Protein AF-A0A2W2GHR3-F1 (afdb_monomer_lite)

Structure (mmCIF, N/CA/C/O backbone):
data_AF-A0A2W2GHR3-F1
#
_entry.id   AF-A0A2W2GHR3-F1
#
loop_
_atom_site.group_PDB
_atom_site.id
_atom_site.type_symbol
_atom_site.label_atom_id
_atom_site.label_alt_id
_atom_site.label_comp_id
_atom_site.label_asym_id
_atom_site.label_entity_id
_atom_site.label_seq_id
_atom_site.pdbx_PDB_ins_code
_atom_site.Cartn_x
_atom_site.Cartn_y
_atom_site.Cartn_z
_atom_site.occupancy
_atom_site.B_iso_or_equiv
_atom_site.auth_seq_id
_atom_site.auth_comp_id
_atom_site.auth_asym_id
_atom_site.auth_atom_id
_atom_site.pdbx_PDB_model_num
ATOM 1 N N . MET A 1 1 ? -17.450 2.394 18.164 1.00 44.22 1 MET A N 1
ATOM 2 C CA . MET A 1 1 ? -17.293 2.054 16.735 1.00 44.22 1 MET A CA 1
ATOM 3 C C . MET A 1 1 ? -16.085 1.142 16.615 1.00 44.22 1 MET A C 1
ATOM 5 O O . MET A 1 1 ? -15.007 1.556 17.028 1.00 44.22 1 MET A O 1
ATOM 9 N N . SER A 1 2 ? -16.263 -0.107 16.176 1.00 52.22 2 SER A N 1
ATOM 10 C CA . SER A 1 2 ? -15.126 -0.997 15.900 1.00 52.22 2 SER A CA 1
ATOM 11 C C . SER A 1 2 ? -14.303 -0.409 14.760 1.00 52.22 2 SER A C 1
ATOM 13 O O . SER A 1 2 ? -14.874 0.136 13.816 1.00 52.22 2 SER A O 1
ATOM 15 N N . LYS A 1 3 ? -12.972 -0.481 14.862 1.00 59.56 3 LYS A N 1
ATOM 16 C CA . LYS A 1 3 ? -12.082 -0.083 13.767 1.00 59.56 3 LYS A CA 1
ATOM 17 C C . LYS A 1 3 ? -12.510 -0.835 12.498 1.00 59.56 3 LYS A C 1
ATOM 19 O O . LYS A 1 3 ? -12.773 -2.034 12.613 1.00 59.56 3 LYS A O 1
ATOM 24 N N . PRO A 1 4 ? -12.609 -0.169 11.336 1.00 74.88 4 PRO A N 1
ATOM 25 C CA . PRO A 1 4 ? -12.894 -0.863 10.090 1.00 74.88 4 PRO A CA 1
ATOM 26 C C . PRO A 1 4 ? -11.852 -1.958 9.894 1.00 74.88 4 PRO A C 1
ATOM 28 O O . PRO A 1 4 ? -10.653 -1.709 10.050 1.00 74.88 4 PRO A O 1
ATOM 31 N N . ASP A 1 5 ? -12.321 -3.169 9.617 1.00 86.12 5 ASP A N 1
ATOM 32 C CA . ASP A 1 5 ? -11.420 -4.282 9.374 1.00 86.12 5 ASP A CA 1
ATOM 33 C C . ASP A 1 5 ? -10.680 -4.021 8.060 1.00 86.12 5 ASP A C 1
ATOM 35 O O . ASP A 1 5 ? -11.290 -3.697 7.034 1.00 86.12 5 ASP A O 1
ATOM 39 N N . LEU A 1 6 ? -9.355 -4.076 8.122 1.00 91.44 6 LEU A N 1
ATOM 40 C CA . LEU A 1 6 ? -8.479 -3.851 6.983 1.00 91.44 6 LEU A CA 1
ATOM 41 C C . LEU A 1 6 ? -7.620 -5.097 6.788 1.00 91.44 6 LEU A C 1
ATOM 43 O O . LEU A 1 6 ? -7.077 -5.608 7.773 1.00 91.44 6 LEU A O 1
ATOM 47 N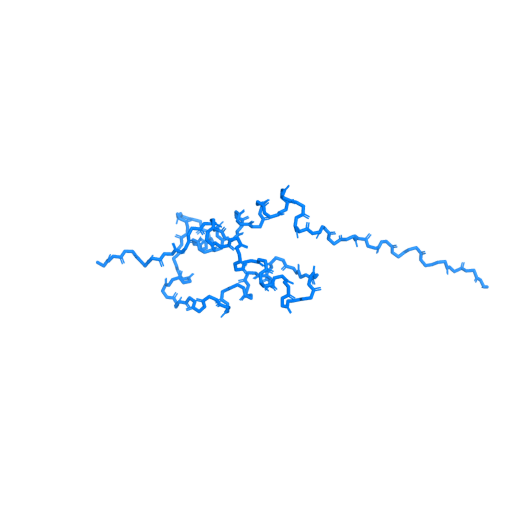 N . PRO A 1 7 ? -7.385 -5.529 5.537 1.00 94.19 7 PRO A N 1
ATOM 48 C CA . PRO A 1 7 ? -6.527 -6.670 5.255 1.00 94.19 7 PRO A CA 1
ATOM 49 C C . PRO A 1 7 ? -5.088 -6.353 5.642 1.00 94.19 7 PRO A C 1
ATOM 51 O O . PRO A 1 7 ? -4.582 -5.260 5.376 1.00 94.19 7 PRO A O 1
ATOM 54 N N . SER A 1 8 ? -4.407 -7.296 6.277 1.00 95.31 8 SER A N 1
ATOM 55 C CA . SER A 1 8 ? -2.977 -7.217 6.565 1.00 95.31 8 SER A CA 1
ATOM 56 C C . SER A 1 8 ? -2.144 -7.168 5.276 1.00 95.31 8 SER A C 1
ATOM 58 O O . SER A 1 8 ? -2.602 -7.521 4.188 1.00 95.31 8 SER A O 1
ATOM 60 N N . TYR A 1 9 ? -0.861 -6.801 5.380 1.00 95.31 9 TYR A N 1
ATOM 61 C CA . TYR A 1 9 ? 0.025 -6.810 4.206 1.00 95.31 9 TYR A CA 1
ATOM 62 C C . TYR A 1 9 ? 0.131 -8.200 3.549 1.00 95.31 9 TYR A C 1
ATOM 64 O O . TYR A 1 9 ? 0.338 -8.287 2.341 1.00 95.31 9 TYR A O 1
ATOM 72 N N . ARG A 1 10 ? -0.007 -9.286 4.329 1.00 95.94 10 ARG A N 1
ATOM 73 C CA . ARG A 1 10 ? 0.052 -10.669 3.826 1.00 95.94 10 ARG A CA 1
ATOM 74 C C . ARG A 1 10 ? -1.144 -10.972 2.932 1.00 95.94 10 ARG A C 1
ATOM 76 O O . ARG A 1 10 ? -0.979 -11.559 1.868 1.00 95.94 10 ARG A O 1
ATOM 83 N N . GLU A 1 11 ? -2.321 -10.516 3.340 1.00 96.38 11 GLU A N 1
ATOM 84 C CA . GLU A 1 11 ? -3.564 -10.667 2.582 1.00 96.38 11 GLU A CA 1
ATOM 85 C C . GLU A 1 11 ? -3.569 -9.803 1.316 1.00 96.38 11 GLU A C 1
ATOM 87 O O . GLU A 1 11 ? -4.209 -10.161 0.332 1.00 96.38 11 GLU A O 1
ATOM 92 N N . LEU A 1 12 ? -2.781 -8.723 1.291 1.00 97.25 12 LEU A N 1
ATOM 93 C CA . LEU A 1 12 ? -2.601 -7.861 0.120 1.00 97.25 12 LEU A CA 1
ATOM 94 C C . LEU A 1 12 ? -1.572 -8.374 -0.902 1.00 97.25 12 LEU A C 1
ATOM 96 O O . LEU A 1 12 ? -1.506 -7.827 -2.007 1.00 97.25 12 LEU A O 1
ATOM 100 N N . LEU A 1 13 ? -0.806 -9.434 -0.607 1.00 95.62 13 LEU A N 1
ATOM 101 C CA . LEU A 1 13 ? 0.166 -10.002 -1.556 1.00 95.62 13 LEU A CA 1
ATOM 102 C C . LEU A 1 13 ? -0.512 -10.496 -2.840 1.00 95.62 13 LEU A C 1
ATOM 104 O O . LEU A 1 13 ? -0.110 -10.125 -3.943 1.00 95.62 13 LEU A O 1
ATOM 108 N N . TRP A 1 14 ? -1.562 -11.311 -2.706 1.00 95.88 14 TRP A N 1
ATOM 109 C CA . TRP A 1 14 ? -2.274 -11.866 -3.858 1.00 95.88 14 TRP A CA 1
ATOM 110 C C . TRP A 1 14 ? -3.043 -10.802 -4.664 1.00 95.88 14 TRP A C 1
ATOM 112 O O . TRP A 1 14 ? -2.871 -10.763 -5.886 1.00 95.88 14 TRP A O 1
ATOM 122 N N . PRO A 1 15 ? -3.815 -9.888 -4.040 1.00 96.88 15 PRO A N 1
ATOM 123 C CA . PRO A 1 15 ? -4.390 -8.733 -4.729 1.00 96.88 15 PRO A CA 1
ATOM 124 C C . PRO A 1 15 ? -3.359 -7.911 -5.510 1.00 96.88 15 PRO A C 1
ATOM 126 O O . PRO A 1 15 ? -3.613 -7.566 -6.661 1.00 96.88 15 PRO A O 1
ATOM 129 N N . SER A 1 16 ? -2.176 -7.671 -4.935 1.00 95.62 16 SER A N 1
ATOM 130 C CA . SER A 1 16 ? -1.100 -6.938 -5.615 1.00 95.62 16 SER A CA 1
ATOM 131 C C . SER A 1 16 ? -0.634 -7.653 -6.886 1.00 95.62 16 SER A C 1
ATOM 133 O O . SER A 1 16 ? -0.519 -7.025 -7.935 1.00 95.62 16 SER A O 1
ATOM 135 N N . ILE A 1 17 ? -0.433 -8.976 -6.837 1.00 93.94 17 ILE A N 1
ATOM 136 C CA . ILE A 1 17 ? -0.068 -9.772 -8.023 1.00 93.94 17 ILE A CA 1
ATOM 137 C C . ILE A 1 17 ? -1.152 -9.680 -9.103 1.00 93.94 17 ILE A C 1
ATOM 139 O O . ILE A 1 17 ? -0.830 -9.516 -10.282 1.00 93.94 17 ILE A O 1
ATOM 143 N N . ARG A 1 18 ? -2.434 -9.777 -8.729 1.00 95.31 18 ARG A N 1
ATOM 144 C CA . ARG A 1 18 ? -3.540 -9.661 -9.693 1.00 95.31 18 ARG A CA 1
ATOM 145 C C . ARG A 1 18 ? -3.580 -8.287 -10.355 1.00 95.31 18 ARG A C 1
ATOM 147 O O . ARG A 1 18 ? -3.763 -8.231 -11.567 1.00 95.31 18 ARG A O 1
ATOM 154 N N . ALA A 1 19 ? -3.366 -7.217 -9.593 1.00 95.50 19 ALA A N 1
ATOM 155 C CA . ALA A 1 19 ? -3.273 -5.858 -10.119 1.00 95.50 19 ALA A CA 1
ATOM 156 C C . ALA A 1 19 ? -2.124 -5.712 -11.124 1.00 95.50 19 ALA A C 1
ATOM 158 O O . ALA A 1 19 ? -2.321 -5.260 -12.244 1.00 95.50 19 ALA A O 1
ATOM 159 N N . ILE A 1 20 ? -0.929 -6.195 -10.785 1.00 92.56 20 ILE A N 1
ATOM 160 C CA . ILE A 1 20 ? 0.219 -6.149 -11.703 1.00 92.56 20 ILE A CA 1
ATOM 161 C C . ILE A 1 20 ? -0.069 -6.909 -13.003 1.00 92.56 20 ILE A C 1
ATOM 163 O O . ILE A 1 20 ? 0.293 -6.450 -14.085 1.00 92.56 20 ILE A O 1
ATOM 167 N N . ARG A 1 21 ? -0.733 -8.068 -12.912 1.00 92.38 21 ARG A N 1
ATOM 168 C CA . ARG A 1 21 ? -1.111 -8.863 -14.088 1.00 92.38 21 ARG A CA 1
ATOM 169 C C . ARG A 1 21 ? -2.186 -8.182 -14.934 1.00 92.38 21 ARG A C 1
ATOM 171 O O . ARG A 1 21 ? -2.081 -8.257 -16.155 1.00 92.38 21 ARG A O 1
ATOM 178 N N . SER A 1 22 ? -3.184 -7.530 -14.331 1.00 94.75 22 SER A N 1
ATOM 179 C CA . SER A 1 22 ? -4.204 -6.793 -15.096 1.00 94.75 22 SER A CA 1
ATOM 180 C C . SER A 1 22 ? -3.610 -5.578 -15.809 1.00 94.75 22 SER A C 1
ATOM 182 O O . SER A 1 22 ? -4.024 -5.269 -16.921 1.00 94.75 22 SER A O 1
ATOM 184 N N . LEU A 1 23 ? -2.581 -4.959 -15.223 1.00 93.50 23 LEU A N 1
ATOM 185 C CA . LEU A 1 23 ? -1.845 -3.827 -15.795 1.00 93.50 23 LEU A CA 1
ATOM 186 C C . LEU A 1 23 ? -0.762 -4.237 -16.816 1.00 93.50 23 LEU A C 1
ATOM 188 O O . LEU A 1 23 ? 0.040 -3.409 -17.237 1.00 93.50 23 LEU A O 1
ATOM 192 N N . GLY A 1 24 ? -0.688 -5.511 -17.213 1.00 88.44 24 GLY A N 1
ATOM 193 C CA . GLY A 1 24 ? 0.262 -5.969 -18.235 1.00 88.44 24 GLY A CA 1
ATOM 194 C C . GLY A 1 24 ? 1.714 -6.119 -17.757 1.00 88.44 24 GLY A C 1
ATOM 195 O O . GLY A 1 24 ? 2.626 -6.209 -18.574 1.00 88.44 24 GLY A O 1
ATOM 196 N N . GLY A 1 25 ? 1.954 -6.172 -16.443 1.00 79.75 25 GLY A N 1
ATOM 197 C CA . GLY A 1 25 ? 3.255 -6.512 -15.853 1.00 79.75 25 GLY A CA 1
ATOM 198 C C . GLY A 1 25 ? 4.279 -5.374 -15.776 1.00 79.75 25 GLY A C 1
ATOM 199 O O . GLY A 1 25 ? 5.313 -5.545 -15.134 1.00 79.75 25 GLY A O 1
ATOM 200 N N . SER A 1 26 ? 3.996 -4.214 -16.370 1.00 77.06 26 SER A N 1
ATOM 201 C CA . SER A 1 26 ? 4.839 -3.016 -16.298 1.00 77.06 26 SER A CA 1
ATOM 202 C C . SER A 1 26 ? 3.997 -1.825 -15.855 1.00 77.06 26 SER A C 1
ATOM 204 O O . SER A 1 26 ? 3.502 -1.072 -16.685 1.00 77.06 26 SER A O 1
ATOM 206 N N . ALA A 1 27 ? 3.850 -1.664 -14.543 1.00 87.19 27 ALA A N 1
ATOM 207 C CA . ALA A 1 27 ? 3.083 -0.585 -13.935 1.00 87.19 27 ALA A CA 1
ATOM 208 C C . ALA A 1 27 ? 3.905 0.142 -12.869 1.00 87.19 27 ALA A C 1
ATOM 210 O O . ALA A 1 27 ? 4.754 -0.451 -12.194 1.00 87.19 27 ALA A O 1
ATOM 211 N N . SER A 1 28 ? 3.636 1.432 -12.703 1.00 90.81 28 SER A N 1
ATOM 212 C CA . SER A 1 28 ? 4.140 2.217 -11.582 1.00 90.81 28 SER A CA 1
ATOM 213 C C . SER A 1 28 ? 3.516 1.761 -10.260 1.00 90.81 28 SER A C 1
ATOM 215 O O . SER A 1 28 ? 2.466 1.121 -10.213 1.00 90.81 28 SER A O 1
ATOM 217 N N . ILE A 1 29 ? 4.155 2.127 -9.147 1.00 91.62 29 ILE A N 1
ATOM 218 C CA . ILE A 1 29 ? 3.637 1.829 -7.805 1.00 91.62 29 ILE A CA 1
ATOM 219 C C . ILE A 1 29 ? 2.239 2.428 -7.598 1.00 91.62 29 ILE A C 1
ATOM 221 O O . ILE A 1 29 ? 1.375 1.756 -7.048 1.00 91.62 29 ILE A O 1
ATOM 225 N N . SER A 1 30 ? 2.012 3.660 -8.056 1.00 93.06 30 SER A N 1
ATOM 226 C CA . SER A 1 30 ? 0.714 4.333 -7.950 1.00 93.06 30 SER A CA 1
ATOM 227 C C . SER A 1 30 ? -0.376 3.626 -8.751 1.00 93.06 30 SER A C 1
ATOM 229 O O . SER A 1 30 ? -1.492 3.493 -8.260 1.00 93.06 30 SER A O 1
ATOM 231 N N . GLU A 1 31 ? -0.059 3.131 -9.951 1.00 95.06 31 GLU A N 1
ATOM 232 C CA . GLU A 1 31 ? -1.016 2.370 -10.766 1.00 95.06 31 GLU A CA 1
ATOM 233 C C . GLU A 1 31 ? -1.364 1.033 -10.109 1.00 95.06 31 GLU A C 1
ATOM 235 O O . GLU A 1 31 ? -2.536 0.669 -10.049 1.00 95.06 31 GLU A O 1
ATOM 240 N N . ILE A 1 32 ? -0.370 0.331 -9.553 1.00 94.50 32 ILE A N 1
ATOM 241 C CA . ILE A 1 32 ? -0.598 -0.913 -8.806 1.00 94.50 32 ILE A CA 1
ATOM 242 C C . ILE A 1 32 ? -1.499 -0.643 -7.597 1.00 94.50 32 ILE A C 1
ATOM 244 O O . ILE A 1 32 ? -2.469 -1.366 -7.390 1.00 94.50 32 ILE A O 1
ATOM 248 N N . ASP A 1 33 ? -1.213 0.397 -6.815 1.00 95.19 33 ASP A N 1
ATOM 249 C CA . ASP A 1 33 ? -1.968 0.700 -5.597 1.00 95.19 33 ASP A CA 1
ATOM 250 C C . ASP A 1 33 ? -3.410 1.113 -5.902 1.00 95.19 33 ASP A C 1
ATOM 252 O O . ASP A 1 33 ? -4.336 0.653 -5.229 1.00 95.19 33 ASP A O 1
ATOM 256 N N . ALA A 1 34 ? -3.616 1.926 -6.941 1.00 95.00 34 ALA A N 1
ATOM 257 C CA . ALA A 1 34 ? -4.946 2.292 -7.413 1.00 95.00 34 ALA A CA 1
ATOM 258 C C . ALA A 1 34 ? -5.729 1.060 -7.893 1.00 95.00 34 ALA A C 1
ATOM 260 O O . ALA A 1 34 ? -6.892 0.878 -7.531 1.00 95.00 34 ALA A O 1
ATOM 261 N N . GLU A 1 35 ? -5.083 0.173 -8.651 1.00 96.56 35 GLU A N 1
ATOM 262 C CA . GLU A 1 35 ? -5.714 -1.035 -9.174 1.00 96.56 35 GLU A CA 1
ATOM 263 C C . GLU A 1 35 ? -6.052 -2.042 -8.066 1.00 96.56 35 GLU A C 1
ATOM 265 O O . GLU A 1 35 ? -7.132 -2.635 -8.089 1.00 96.56 35 GLU A O 1
ATOM 270 N N . VAL A 1 36 ? -5.197 -2.206 -7.047 1.00 97.00 36 VAL A N 1
ATOM 271 C CA . VAL A 1 36 ? -5.529 -3.045 -5.884 1.00 97.00 36 VAL A CA 1
ATOM 272 C C . VAL A 1 36 ? -6.744 -2.487 -5.153 1.00 97.00 36 VAL A C 1
ATOM 274 O O . VAL A 1 36 ? -7.679 -3.238 -4.877 1.00 97.00 36 VAL A O 1
ATOM 277 N N . GLN A 1 37 ? -6.772 -1.184 -4.871 1.00 94.88 37 GLN A N 1
ATOM 278 C CA . GLN A 1 37 ? -7.909 -0.564 -4.187 1.00 94.88 37 GLN A CA 1
ATOM 279 C C . GLN A 1 37 ? -9.205 -0.697 -4.995 1.00 94.88 37 GLN A C 1
ATOM 281 O O . GLN A 1 37 ? -10.254 -1.008 -4.427 1.00 94.88 37 GLN A O 1
ATOM 286 N N . ARG A 1 38 ? -9.122 -0.553 -6.324 1.00 94.50 38 ARG A N 1
ATOM 287 C CA . ARG A 1 38 ? -10.247 -0.761 -7.241 1.00 94.50 38 ARG A CA 1
ATOM 288 C C . ARG A 1 38 ? -10.754 -2.206 -7.215 1.00 94.50 38 ARG A C 1
ATOM 290 O O . ARG A 1 38 ? -11.959 -2.415 -7.140 1.00 94.50 38 ARG A O 1
ATOM 297 N N . GLN A 1 39 ? -9.859 -3.196 -7.258 1.00 96.00 39 GLN A N 1
ATOM 298 C CA . GLN A 1 39 ? -10.211 -4.625 -7.238 1.00 96.00 39 GLN A CA 1
ATOM 299 C C . GLN A 1 39 ? -10.680 -5.131 -5.866 1.00 96.00 39 GLN A C 1
ATOM 301 O O . GLN A 1 39 ? -11.321 -6.177 -5.785 1.00 96.00 39 GLN A O 1
ATOM 306 N N . GLN A 1 40 ? -10.283 -4.476 -4.774 1.00 95.31 40 GLN A N 1
ATOM 307 C CA . GLN A 1 40 ? -10.666 -4.859 -3.411 1.00 95.31 40 GLN A CA 1
ATOM 308 C C . GLN A 1 40 ? -11.938 -4.168 -2.924 1.00 95.31 40 GLN A C 1
ATOM 310 O O . GLN A 1 40 ? -12.474 -4.580 -1.902 1.00 95.31 40 GLN A O 1
ATOM 315 N N . HIS A 1 41 ? -12.442 -3.174 -3.662 1.00 94.06 41 HIS A N 1
ATOM 316 C CA . HIS A 1 41 ? -13.689 -2.476 -3.343 1.00 94.06 41 HIS A CA 1
ATOM 317 C C . HIS A 1 41 ? -13.723 -1.917 -1.910 1.00 94.06 41 HIS A C 1
ATOM 319 O O . HIS A 1 41 ? -14.758 -1.969 -1.248 1.00 94.06 41 HIS A O 1
ATOM 325 N N . PHE A 1 42 ? -12.596 -1.379 -1.425 1.00 92.94 42 PHE A N 1
ATOM 326 C CA . PHE A 1 42 ? -12.555 -0.733 -0.110 1.00 92.94 42 PHE A CA 1
ATOM 327 C C . PHE A 1 42 ? -13.575 0.407 -0.030 1.00 92.94 42 PHE A C 1
ATOM 329 O O . PHE A 1 42 ? -13.838 1.085 -1.027 1.00 92.94 42 PHE A O 1
ATOM 336 N N . THR A 1 43 ? -14.141 0.643 1.148 1.00 92.50 43 THR A N 1
ATOM 337 C CA . THR A 1 43 ? -15.022 1.795 1.375 1.00 92.50 43 THR A CA 1
ATOM 338 C C . THR A 1 43 ? -14.215 3.082 1.554 1.00 92.50 43 THR A C 1
ATOM 340 O O . THR A 1 43 ? -12.990 3.053 1.696 1.00 92.50 43 THR A O 1
ATOM 343 N N . GLU A 1 44 ? -14.888 4.233 1.540 1.00 90.62 44 GLU A N 1
ATOM 344 C CA 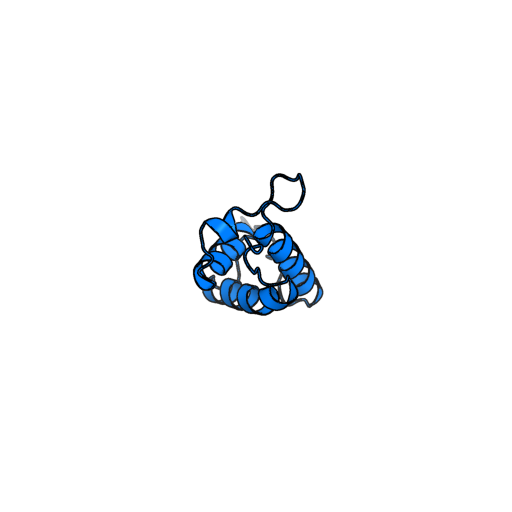. GLU A 1 44 ? -14.222 5.519 1.773 1.00 90.62 44 GLU A CA 1
ATOM 345 C C . GLU A 1 44 ? -13.670 5.618 3.198 1.00 90.62 44 GLU A C 1
ATOM 347 O O . GLU A 1 44 ? -12.558 6.100 3.408 1.00 90.62 44 GLU A O 1
ATOM 352 N N . GLU A 1 45 ? -14.396 5.067 4.170 1.00 91.56 45 GLU A N 1
ATOM 353 C CA . GLU A 1 45 ? -13.969 5.002 5.565 1.00 91.56 45 GLU A CA 1
ATOM 354 C C . GLU A 1 45 ? -12.709 4.151 5.711 1.00 91.56 45 GLU A C 1
ATOM 356 O O . GLU A 1 45 ? -11.803 4.532 6.443 1.00 91.56 45 GLU A O 1
ATOM 361 N N . GLN A 1 46 ? -12.626 3.027 4.989 1.00 92.75 46 GLN A N 1
ATOM 362 C CA . GLN A 1 46 ? -11.441 2.167 4.962 1.00 92.75 46 GLN A CA 1
ATOM 363 C C . GLN A 1 46 ? -10.241 2.852 4.297 1.00 92.75 46 GLN A C 1
ATOM 365 O O . GLN A 1 46 ? -9.119 2.730 4.790 1.00 92.75 46 GLN A O 1
ATOM 370 N N . ARG A 1 47 ? -10.464 3.587 3.198 1.00 91.94 47 ARG A N 1
ATOM 371 C CA . ARG A 1 47 ? -9.413 4.354 2.509 1.00 91.94 47 ARG A CA 1
ATOM 372 C C . ARG A 1 47 ? -8.910 5.539 3.323 1.00 91.94 47 ARG A C 1
ATOM 374 O O . ARG A 1 47 ? -7.747 5.891 3.197 1.00 91.94 47 ARG A O 1
ATOM 381 N N . SER A 1 48 ? -9.753 6.118 4.170 1.00 92.44 48 SER A N 1
ATOM 382 C CA . SER A 1 48 ? -9.432 7.320 4.947 1.00 92.44 48 SER A CA 1
ATOM 383 C C . SER A 1 48 ? -8.723 7.041 6.281 1.00 92.44 48 SER A C 1
ATOM 385 O O . SER A 1 48 ? -8.404 7.975 7.016 1.00 92.44 48 SER A O 1
ATOM 387 N N . ILE A 1 49 ? -8.460 5.776 6.632 1.00 92.75 49 ILE A N 1
ATOM 388 C CA . ILE A 1 49 ? -7.755 5.434 7.878 1.00 92.75 49 ILE A CA 1
ATOM 389 C C . ILE A 1 49 ? -6.279 5.797 7.753 1.00 92.75 49 ILE A C 1
ATOM 391 O O . ILE A 1 49 ? -5.560 5.185 6.966 1.00 92.75 49 ILE A O 1
ATOM 395 N N . LEU A 1 50 ? -5.812 6.740 8.569 1.00 94.06 50 LEU A N 1
ATOM 396 C CA . LEU A 1 50 ? -4.403 7.130 8.635 1.00 94.06 50 LEU A CA 1
ATOM 397 C C . LEU A 1 50 ? -3.544 6.085 9.358 1.00 94.06 50 LEU A C 1
ATOM 399 O O . LEU A 1 50 ? -3.973 5.461 10.332 1.00 94.06 50 LEU A O 1
ATOM 403 N N . HIS A 1 51 ? -2.308 5.916 8.886 1.00 91.31 51 HIS A N 1
ATOM 404 C CA . HIS A 1 51 ? -1.293 5.105 9.547 1.00 91.31 51 HIS A CA 1
ATOM 405 C C . HIS A 1 51 ? -0.518 5.944 10.572 1.00 91.31 51 HIS A C 1
ATOM 407 O O . HIS A 1 51 ? 0.386 6.705 10.210 1.00 91.31 51 HIS A O 1
ATOM 413 N N . GLY A 1 52 ? -0.850 5.780 11.855 1.00 90.06 52 GLY A N 1
ATOM 414 C CA . GLY A 1 52 ? -0.265 6.586 12.932 1.00 90.06 52 GLY A CA 1
ATOM 415 C C . GLY A 1 52 ? -0.495 8.082 12.693 1.00 90.06 52 GLY A C 1
ATOM 416 O O . GLY A 1 52 ? -1.567 8.470 12.240 1.00 90.06 52 GLY A O 1
ATOM 417 N N . ASP A 1 53 ? 0.532 8.896 12.942 1.00 88.38 53 ASP A N 1
ATOM 418 C CA . ASP A 1 53 ? 0.494 10.356 12.742 1.00 88.38 53 ASP A CA 1
ATOM 419 C C . ASP A 1 53 ? 1.042 10.795 11.366 1.00 88.38 53 ASP A C 1
ATOM 421 O O . ASP A 1 53 ? 1.331 11.970 11.136 1.00 88.38 53 ASP A O 1
ATOM 425 N N . GLY A 1 54 ? 1.265 9.844 10.453 1.00 84.69 54 GLY A N 1
ATOM 426 C CA . GLY A 1 54 ? 1.857 10.102 9.142 1.00 84.69 54 GLY A CA 1
ATOM 427 C C . GLY A 1 54 ? 0.844 10.546 8.077 1.00 84.69 54 GLY A C 1
ATOM 428 O O . GLY A 1 54 ? -0.363 10.402 8.256 1.00 84.69 54 GLY A O 1
ATOM 429 N N . PRO A 1 55 ? 1.325 11.019 6.910 1.00 90.62 55 PRO A N 1
ATOM 430 C CA . PRO A 1 55 ? 0.457 11.456 5.813 1.00 90.62 55 PRO A CA 1
ATOM 431 C C . PRO A 1 55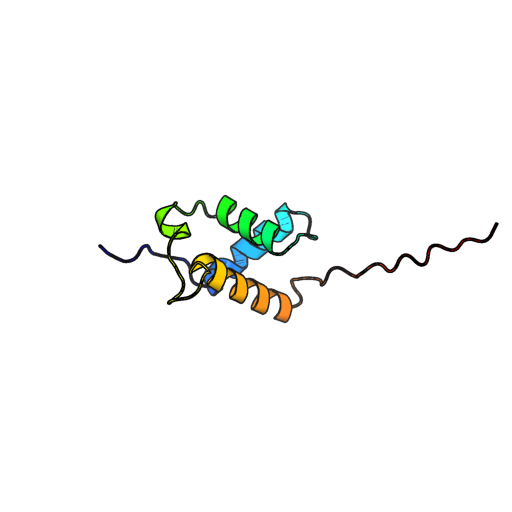 ? -0.163 10.299 5.011 1.00 90.62 55 PRO A C 1
ATOM 433 O O . PRO A 1 55 ? -0.975 10.549 4.130 1.00 90.62 55 PRO A O 1
ATOM 436 N N . SER A 1 56 ? 0.257 9.051 5.251 1.00 92.00 56 SER A N 1
ATOM 437 C CA . SER A 1 56 ? -0.196 7.883 4.487 1.00 92.00 56 SER A CA 1
ATOM 438 C C . SER A 1 56 ? -1.314 7.131 5.186 1.00 92.00 56 SER A C 1
ATOM 440 O O . SER A 1 56 ? -1.340 7.037 6.415 1.00 92.00 56 SER A O 1
ATOM 442 N N . THR A 1 57 ? -2.160 6.486 4.396 1.00 95.06 57 THR A N 1
ATOM 443 C CA . THR A 1 57 ? -3.223 5.622 4.908 1.00 95.06 57 THR A CA 1
ATOM 444 C C . THR A 1 57 ? -2.673 4.269 5.366 1.00 95.06 57 THR A C 1
ATOM 446 O O . THR A 1 57 ? -1.590 3.827 4.963 1.00 95.06 57 THR A O 1
ATOM 449 N N . GLU A 1 58 ? -3.428 3.568 6.205 1.00 95.38 58 GLU A N 1
ATOM 450 C CA . GLU A 1 58 ? -3.105 2.213 6.650 1.00 95.38 58 GLU A CA 1
ATOM 451 C C . GLU A 1 58 ? -3.045 1.239 5.458 1.00 95.38 58 GLU A C 1
ATOM 453 O O . GLU A 1 58 ? -2.169 0.374 5.402 1.00 95.38 58 GLU A O 1
ATOM 458 N N . ILE A 1 59 ? -3.915 1.413 4.456 1.00 95.50 59 ILE A N 1
ATOM 459 C CA . ILE A 1 59 ? -3.906 0.608 3.225 1.00 95.50 59 ILE A CA 1
ATOM 460 C C . ILE A 1 59 ? -2.627 0.864 2.423 1.00 95.50 59 ILE A C 1
ATOM 462 O O . ILE A 1 59 ? -1.943 -0.090 2.052 1.00 95.50 59 ILE A O 1
ATOM 466 N N . GLU A 1 60 ? -2.255 2.125 2.193 1.00 95.25 60 GLU A N 1
ATOM 467 C CA . GLU A 1 60 ? -1.019 2.484 1.482 1.00 95.25 60 GLU A CA 1
ATOM 468 C C . GLU A 1 60 ? 0.226 1.938 2.185 1.00 95.25 60 GLU A C 1
ATOM 470 O O . GLU A 1 60 ? 1.142 1.413 1.541 1.00 95.25 60 GLU A O 1
ATOM 475 N N . TYR A 1 61 ? 0.257 2.022 3.517 1.00 95.62 61 TYR A N 1
ATOM 476 C CA . TYR A 1 61 ? 1.331 1.461 4.326 1.00 95.62 61 TYR A CA 1
ATOM 477 C C . TYR A 1 61 ? 1.442 -0.059 4.144 1.00 95.62 61 TYR A C 1
ATOM 479 O O . TYR A 1 61 ? 2.534 -0.591 3.916 1.00 95.62 61 TYR A O 1
ATOM 487 N N . ARG A 1 62 ? 0.317 -0.777 4.187 1.00 96.31 62 ARG A N 1
ATOM 488 C CA . ARG A 1 62 ? 0.304 -2.237 4.016 1.00 96.31 62 ARG A CA 1
ATOM 489 C C . ARG A 1 62 ? 0.621 -2.661 2.584 1.00 96.31 62 ARG A C 1
ATOM 491 O O . ARG A 1 62 ? 1.346 -3.640 2.401 1.00 96.31 62 ARG A O 1
ATOM 498 N N . LEU A 1 63 ? 0.172 -1.910 1.579 1.00 96.88 63 LEU A N 1
ATOM 499 C CA . LEU A 1 63 ? 0.555 -2.127 0.182 1.00 96.88 63 LEU A CA 1
ATOM 500 C C . LEU A 1 63 ? 2.061 -1.917 -0.018 1.00 96.88 63 LEU A C 1
ATOM 502 O O . LEU A 1 63 ? 2.710 -2.730 -0.681 1.00 96.88 63 LEU A O 1
ATOM 506 N N . ARG A 1 64 ? 2.664 -0.905 0.623 1.00 96.19 64 ARG A N 1
ATOM 507 C CA . ARG A 1 64 ? 4.124 -0.692 0.601 1.00 96.19 64 ARG A CA 1
ATOM 508 C C . ARG A 1 64 ? 4.887 -1.921 1.091 1.00 96.19 64 ARG A C 1
ATOM 510 O O . ARG A 1 64 ? 5.880 -2.317 0.469 1.00 96.19 64 ARG A O 1
ATOM 517 N N . TRP A 1 65 ? 4.411 -2.557 2.160 1.00 96.56 65 TRP A N 1
ATOM 518 C CA . TRP A 1 65 ? 4.982 -3.812 2.644 1.00 96.56 65 TRP A CA 1
ATOM 519 C C . TRP A 1 65 ? 4.750 -4.969 1.677 1.00 96.56 65 TRP A C 1
ATOM 521 O O . TRP A 1 65 ? 5.711 -5.660 1.339 1.00 96.56 65 TRP A O 1
ATOM 531 N N . ALA A 1 66 ? 3.530 -5.146 1.166 1.00 96.12 66 ALA A N 1
ATOM 532 C CA . ALA A 1 66 ? 3.229 -6.187 0.183 1.00 96.12 66 ALA A CA 1
ATOM 533 C C . ALA A 1 66 ? 4.177 -6.110 -1.031 1.00 96.12 66 ALA A C 1
ATOM 535 O O . ALA A 1 66 ? 4.810 -7.103 -1.392 1.00 96.12 66 ALA A O 1
ATOM 536 N N . ARG A 1 67 ? 4.380 -4.912 -1.597 1.00 93.69 67 ARG A N 1
ATOM 537 C CA . ARG A 1 67 ? 5.315 -4.689 -2.714 1.00 93.69 67 ARG A CA 1
ATOM 538 C C . ARG A 1 67 ? 6.766 -5.000 -2.347 1.00 93.69 67 ARG A C 1
ATOM 540 O O . ARG A 1 67 ? 7.469 -5.623 -3.140 1.00 93.69 67 ARG A O 1
ATOM 547 N N . THR A 1 68 ? 7.218 -4.601 -1.156 1.00 93.75 68 THR A N 1
ATOM 548 C CA . THR A 1 68 ? 8.575 -4.909 -0.665 1.00 93.75 68 THR A CA 1
ATOM 549 C C . THR A 1 68 ? 8.823 -6.417 -0.636 1.00 93.75 68 THR A C 1
ATOM 551 O O . THR A 1 68 ? 9.836 -6.886 -1.160 1.00 93.75 68 THR A O 1
ATOM 554 N N . TYR A 1 69 ? 7.873 -7.190 -0.104 1.00 92.00 69 TYR A N 1
ATOM 555 C CA . TYR A 1 69 ? 7.975 -8.649 -0.064 1.00 92.00 69 TYR A CA 1
ATOM 556 C C . TYR A 1 69 ? 7.933 -9.279 -1.463 1.00 92.00 69 TYR A C 1
ATOM 558 O O . TYR A 1 69 ? 8.768 -10.128 -1.767 1.00 92.00 69 TYR A O 1
ATOM 566 N N . LEU A 1 70 ? 7.040 -8.829 -2.350 1.00 90.12 70 LEU A N 1
ATOM 567 C CA . LEU A 1 70 ? 6.972 -9.339 -3.727 1.00 90.12 70 LEU A CA 1
ATOM 568 C C . LEU A 1 70 ? 8.253 -9.052 -4.528 1.00 90.12 70 LEU A C 1
ATOM 570 O O . LEU A 1 70 ? 8.705 -9.899 -5.302 1.00 90.12 70 LEU A O 1
ATOM 574 N N . LYS A 1 71 ? 8.882 -7.888 -4.313 1.00 86.62 71 LYS A N 1
ATOM 575 C CA . LYS A 1 71 ? 10.197 -7.569 -4.887 1.00 86.62 71 LYS A CA 1
ATOM 576 C C . LYS A 1 71 ? 11.277 -8.517 -4.358 1.00 86.62 71 LYS A C 1
ATOM 578 O O . LYS A 1 71 ? 12.068 -9.027 -5.148 1.00 86.62 71 LYS A O 1
ATOM 583 N N . GLY A 1 72 ? 11.283 -8.793 -3.051 1.00 83.44 72 GLY A N 1
ATOM 584 C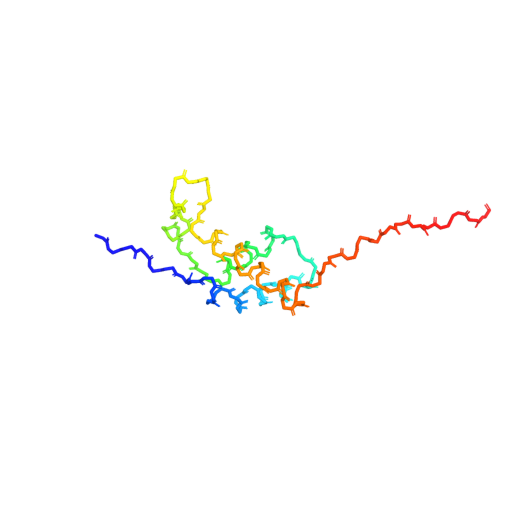 CA . GLY A 1 72 ? 12.195 -9.759 -2.427 1.00 83.44 72 GLY A CA 1
ATOM 585 C C . GLY A 1 72 ? 12.052 -11.179 -2.988 1.00 83.44 72 GLY A C 1
ATOM 586 O O . GLY A 1 72 ? 13.046 -11.872 -3.175 1.00 83.44 72 GLY A O 1
ATOM 587 N N . MET A 1 73 ? 10.833 -11.577 -3.359 1.00 83.00 73 MET A N 1
ATOM 588 C CA . MET A 1 73 ? 10.539 -12.868 -3.998 1.00 83.00 73 MET A CA 1
ATOM 589 C C . MET A 1 73 ? 10.905 -12.922 -5.492 1.00 83.00 73 MET A C 1
ATOM 591 O O . MET A 1 73 ? 10.641 -13.929 -6.142 1.00 83.00 73 MET A O 1
ATOM 595 N N . ARG A 1 74 ? 11.483 -11.851 -6.062 1.00 76.81 74 ARG A N 1
ATOM 596 C CA . ARG A 1 74 ? 11.730 -11.691 -7.511 1.00 76.81 74 ARG A CA 1
ATOM 597 C C . ARG A 1 74 ? 10.467 -11.822 -8.376 1.00 76.81 74 ARG A C 1
ATOM 599 O O . ARG A 1 74 ? 10.565 -12.071 -9.573 1.00 76.81 74 ARG A O 1
ATOM 606 N N . LEU A 1 75 ? 9.286 -11.620 -7.787 1.00 69.19 75 LEU A N 1
ATOM 607 C CA . LEU A 1 75 ? 8.004 -11.638 -8.500 1.00 69.19 75 LEU A CA 1
ATOM 608 C C . LEU A 1 75 ? 7.672 -10.279 -9.127 1.00 69.19 75 LEU A C 1
ATOM 610 O O . LEU A 1 75 ? 6.837 -10.204 -10.023 1.00 69.19 75 LEU A O 1
ATOM 614 N N . LEU A 1 76 ? 8.341 -9.211 -8.680 1.00 65.56 76 LEU A N 1
ATOM 615 C CA . LEU A 1 76 ? 8.326 -7.906 -9.337 1.00 65.56 76 LEU A CA 1
ATOM 616 C C . LEU A 1 76 ? 9.625 -7.746 -10.119 1.00 65.56 76 LEU A C 1
ATOM 618 O O . LEU A 1 76 ? 10.684 -7.516 -9.530 1.00 65.56 76 LEU A O 1
ATOM 622 N N . ALA A 1 77 ? 9.553 -7.879 -11.443 1.00 57.84 77 ALA A N 1
ATOM 623 C CA . ALA A 1 77 ? 10.659 -7.486 -12.299 1.00 57.84 77 ALA A CA 1
ATOM 624 C C . ALA A 1 77 ? 10.881 -5.975 -12.135 1.00 57.84 77 ALA A C 1
ATOM 626 O O . ALA A 1 77 ? 9.947 -5.181 -12.239 1.00 57.84 77 ALA A O 1
ATOM 627 N N . ASN A 1 78 ? 12.118 -5.564 -11.852 1.00 54.03 78 ASN A N 1
ATOM 628 C CA . ASN A 1 78 ? 12.480 -4.156 -11.960 1.00 54.03 78 ASN A CA 1
ATOM 629 C C . ASN A 1 78 ? 12.317 -3.767 -13.437 1.00 54.03 78 ASN A C 1
ATOM 631 O O . ASN A 1 78 ? 12.851 -4.504 -14.272 1.00 54.03 78 ASN A O 1
ATOM 635 N N . PRO A 1 79 ? 11.628 -2.665 -13.790 1.00 52.00 79 PRO A N 1
ATOM 636 C CA . PRO A 1 79 ? 11.598 -2.223 -15.172 1.00 52.00 79 PRO A CA 1
ATOM 637 C C . PRO A 1 79 ? 13.046 -2.020 -15.609 1.00 52.00 79 PRO A C 1
ATOM 639 O O . PRO A 1 79 ? 13.775 -1.187 -15.062 1.00 52.00 79 PRO A O 1
ATOM 642 N N . THR A 1 80 ? 13.504 -2.862 -16.534 1.00 47.38 80 THR A N 1
ATOM 643 C CA . THR A 1 80 ? 14.804 -2.713 -17.169 1.00 47.38 80 THR A CA 1
ATOM 644 C C . THR A 1 80 ? 14.799 -1.325 -17.783 1.00 47.38 80 THR A C 1
ATOM 646 O O . THR A 1 80 ? 14.063 -1.069 -18.736 1.00 47.38 80 THR A O 1
ATOM 649 N N . ARG A 1 81 ? 15.567 -0.403 -17.195 1.00 54.91 81 ARG A N 1
ATOM 650 C CA . ARG A 1 81 ? 15.820 0.911 -17.776 1.00 54.91 81 ARG A CA 1
ATOM 651 C C . ARG A 1 81 ? 16.510 0.642 -19.107 1.00 54.91 81 ARG A C 1
ATOM 653 O O . ARG A 1 81 ? 17.703 0.361 -19.147 1.00 54.91 81 ARG A O 1
ATOM 660 N N . ARG A 1 82 ? 15.729 0.611 -20.183 1.00 46.69 82 ARG A N 1
ATOM 661 C CA . ARG A 1 82 ? 16.229 0.483 -21.542 1.00 46.69 82 ARG A CA 1
ATOM 662 C C . ARG A 1 82 ? 16.937 1.795 -21.836 1.00 46.69 82 ARG A C 1
ATOM 664 O O . ARG A 1 82 ? 16.288 2.780 -22.159 1.00 46.69 82 ARG A O 1
ATOM 671 N N . SER A 1 83 ? 18.247 1.829 -21.625 1.00 50.81 83 SER A N 1
ATOM 672 C CA . SER A 1 83 ? 19.074 2.881 -22.196 1.00 50.81 83 SER A CA 1
ATOM 673 C C . SER A 1 83 ? 18.905 2.794 -23.708 1.00 50.81 83 SER A C 1
ATOM 675 O O . SER A 1 83 ? 19.283 1.793 -24.319 1.00 50.81 83 SER A O 1
ATOM 677 N N . GLU A 1 84 ? 18.287 3.808 -24.302 1.00 51.16 84 GLU A N 1
ATOM 678 C CA . GLU A 1 84 ? 18.370 4.044 -25.736 1.00 51.16 84 GLU A CA 1
ATOM 679 C C . GLU A 1 84 ? 19.839 4.295 -26.087 1.00 51.16 84 GLU A C 1
ATOM 681 O O . GLU A 1 84 ? 20.355 5.397 -25.955 1.00 51.16 84 GLU A O 1
ATOM 686 N N . MET A 1 85 ? 20.530 3.243 -26.518 1.00 53.75 85 MET A N 1
ATOM 687 C CA . MET A 1 85 ? 21.706 3.367 -27.372 1.00 53.75 85 MET A CA 1
ATOM 688 C C . MET A 1 85 ?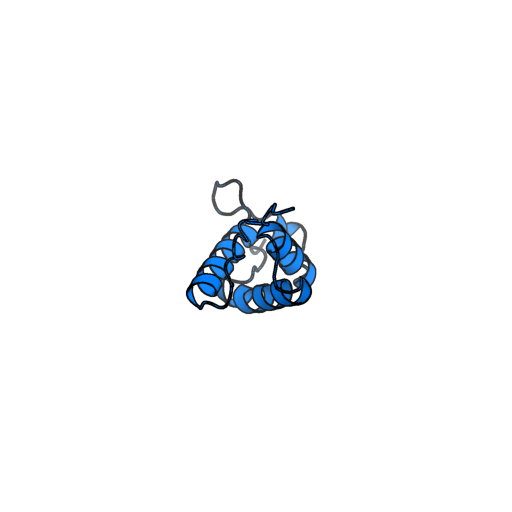 21.269 2.946 -28.778 1.00 53.75 85 MET A C 1
ATOM 690 O O . MET A 1 85 ? 21.583 1.859 -29.266 1.00 53.75 85 MET A O 1
ATOM 694 N N . GLY A 1 86 ? 20.438 3.791 -29.388 1.00 53.12 86 GLY A N 1
ATOM 695 C CA . GLY A 1 86 ? 20.066 3.710 -30.793 1.00 53.12 86 GLY A CA 1
ATOM 696 C C . GLY A 1 86 ? 21.144 4.384 -31.630 1.00 53.12 86 GLY A C 1
ATOM 697 O O . GLY A 1 86 ? 21.244 5.603 -31.665 1.00 53.12 86 GLY A O 1
ATOM 698 N N . ARG A 1 87 ? 21.968 3.552 -32.262 1.00 57.50 87 ARG A N 1
ATOM 699 C CA . ARG A 1 87 ? 23.005 3.897 -33.235 1.00 57.50 87 ARG A CA 1
ATOM 700 C C . ARG A 1 87 ? 22.479 4.893 -34.278 1.00 57.50 87 ARG A C 1
ATOM 702 O O . ARG A 1 87 ? 21.530 4.573 -34.987 1.00 57.50 87 ARG A O 1
ATOM 709 N N . THR A 1 88 ? 23.164 6.016 -34.455 1.00 55.88 88 THR A N 1
ATOM 710 C CA . THR A 1 88 ? 23.214 6.710 -35.745 1.00 55.88 88 THR A CA 1
ATOM 711 C C . THR A 1 88 ? 24.498 6.267 -36.445 1.00 55.88 88 THR A C 1
ATOM 713 O O . THR A 1 88 ? 25.607 6.603 -36.041 1.00 55.88 88 THR A O 1
ATOM 716 N N . HIS A 1 89 ? 24.355 5.395 -37.437 1.00 58.94 89 HIS A N 1
ATOM 717 C CA . HIS A 1 89 ? 25.314 5.234 -38.528 1.00 58.94 89 H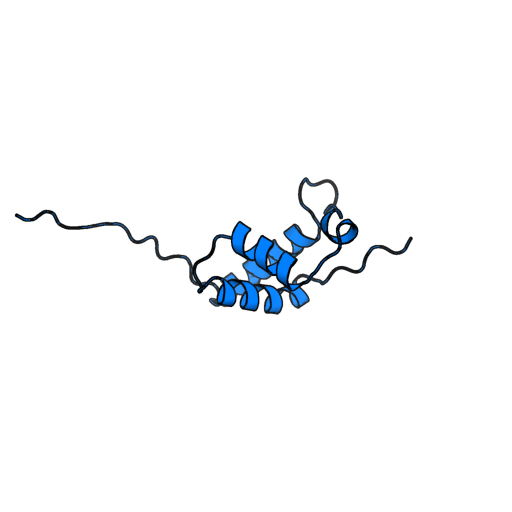IS A CA 1
ATOM 718 C C . HIS A 1 89 ? 24.491 5.312 -39.809 1.00 58.94 89 HIS A C 1
ATOM 720 O O . HIS A 1 89 ? 23.565 4.519 -39.993 1.00 58.94 89 HIS A O 1
ATOM 726 N N . GLY A 1 90 ? 24.826 6.298 -40.630 1.00 56.25 90 GLY A N 1
ATOM 727 C CA . GLY A 1 90 ? 24.233 6.630 -41.917 1.00 56.25 90 GLY A CA 1
ATOM 728 C C . GLY A 1 90 ? 24.910 7.886 -42.420 1.00 56.25 90 GLY A C 1
ATOM 729 O O . GLY A 1 90 ? 24.611 8.945 -41.829 1.00 56.25 90 GLY A O 1
#

InterPro domains:
  IPR025745 Restriction system protein Mrr-like N-terminal domain [PF14338] (9-81)

Foldseek 3Di:
DPQPDDDALVSCLVLLLVQCVVVVQDDDLVSSLVSSCVVVVDDPSQCPACDPPDPHHPSSVSSVVSVVVCVVVVVRDDPPPPPPPPDDDD

Secondary structure (DSSP, 8-state):
-PPPP---TTTTHHHHHHHHHHTTT---HHHHHHHHHHHHT--HHHHT-B-TTSSSBHHHHHHHHHHHHHHHTT-S--------------

Radius of gyration: 16.74 Å; chains: 1; bounding box: 43×24×59 Å

Sequence (90 aa):
MSKPDLPSYRELLWPSIRAIRSLGGSASISEIDAEVQRQQHFTEEQRSILHGDGPSTEIEYRLRWARTYLKGMRLLANPTRRSEMGRTHG

Organism: NCBI:txid2666298

pLDDT: mean 84.36, std 16.14, range [44.22, 97.25]